Protein AF-A0A5B7TNW0-F1 (afdb_monomer_lite)

Sequence (120 aa):
MKEKFIIIFN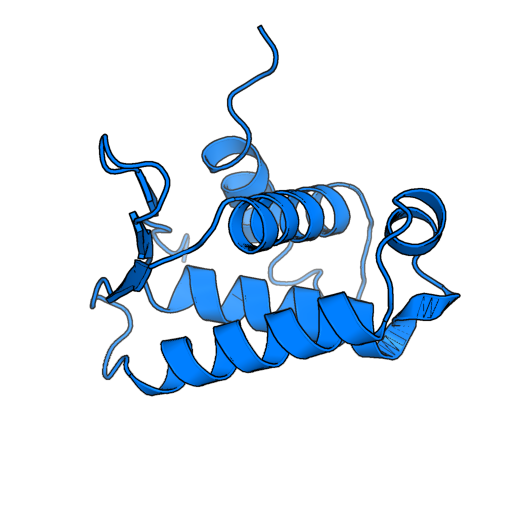ENPSRVEVNKNVLDLAIRVTNYISDNFDASDYFTIGNESHEKVFSFLIFLKENHGQLQTEVELLPINIDTVHFSMLENIFIYASNFDIQELEDVQDDIWDLSHLISPATS

Organism: NCBI:txid2584122

Secondary structure (DSSP, 8-state):
------EEE-SSTTEEEEEHHHHHHHHHHHHHHHHTGGG-HHHHHTT--HHHHHHHHHHHHHHHTT--STTPEEEEE--HHHHHHHHHHHHHHHHS--GGGGGGHHHHHHHHHHHS----

pLDDT: mean 79.77, std 12.85, range [33.25, 93.94]

Radius of gyration: 13.59 Å; chains: 1; bounding box: 34×32×32 Å

Structure (mmCIF, N/CA/C/O backbone):
data_AF-A0A5B7TNW0-F1
#
_entry.id   AF-A0A5B7TNW0-F1
#
loop_
_atom_site.group_PDB
_atom_site.id
_atom_site.type_symbol
_atom_site.label_atom_id
_atom_site.label_alt_id
_atom_site.label_comp_id
_atom_site.label_asym_id
_atom_site.label_entity_id
_atom_site.label_seq_id
_atom_site.pdbx_PDB_ins_code
_atom_site.Cartn_x
_atom_site.Cartn_y
_atom_site.Cartn_z
_atom_site.occupancy
_atom_site.B_iso_or_equiv
_atom_site.auth_seq_id
_atom_site.auth_comp_id
_atom_site.auth_asym_id
_atom_site.auth_atom_id
_atom_site.pdbx_PDB_model_num
ATOM 1 N N . MET A 1 1 ? -18.854 -8.056 -0.267 1.00 43.00 1 MET A N 1
ATOM 2 C CA . MET A 1 1 ? -19.422 -7.036 0.642 1.00 43.00 1 MET A CA 1
ATOM 3 C C . MET A 1 1 ? -18.545 -5.826 0.399 1.00 43.00 1 MET A C 1
ATOM 5 O O . MET A 1 1 ? -17.362 -5.998 0.605 1.00 43.00 1 MET A O 1
ATOM 9 N N . LYS A 1 2 ? -19.036 -4.717 -0.184 1.00 49.91 2 LYS A N 1
ATOM 10 C CA . LYS A 1 2 ? -18.164 -3.557 -0.467 1.00 49.91 2 LYS A CA 1
ATOM 11 C C . LYS A 1 2 ? -17.604 -3.073 0.866 1.00 49.91 2 LYS A C 1
ATOM 13 O O . LYS A 1 2 ? -18.363 -2.545 1.683 1.00 49.91 2 LYS A O 1
ATOM 18 N N . GLU A 1 3 ? -16.342 -3.374 1.126 1.00 59.53 3 GLU A N 1
ATOM 19 C CA . GLU A 1 3 ? -15.693 -2.976 2.360 1.00 59.53 3 GLU A CA 1
ATOM 20 C C . GLU A 1 3 ? -15.573 -1.457 2.357 1.00 59.53 3 GLU A C 1
ATOM 22 O O . GLU A 1 3 ? -15.301 -0.821 1.340 1.00 59.53 3 GLU A O 1
ATOM 27 N N . LYS A 1 4 ? -15.898 -0.833 3.488 1.00 67.81 4 LYS A N 1
ATOM 28 C CA . LYS A 1 4 ? -15.850 0.620 3.573 1.00 67.81 4 LYS A CA 1
ATOM 29 C C . LYS A 1 4 ? -14.397 1.023 3.790 1.00 67.81 4 LYS A C 1
ATOM 31 O O . LYS A 1 4 ? -13.919 0.971 4.919 1.00 67.81 4 LYS A O 1
ATOM 36 N N . PHE A 1 5 ? -13.716 1.444 2.734 1.00 72.44 5 PHE A N 1
ATOM 37 C CA . PHE A 1 5 ? -12.411 2.085 2.850 1.00 72.44 5 PHE A CA 1
ATOM 38 C C . PHE A 1 5 ? -12.572 3.496 3.407 1.00 72.44 5 PHE A C 1
ATOM 40 O O . PHE A 1 5 ? -13.418 4.267 2.947 1.00 72.44 5 PHE A O 1
ATOM 47 N N . ILE A 1 6 ? -11.798 3.828 4.438 1.00 73.69 6 ILE A N 1
ATOM 48 C CA . ILE A 1 6 ? -11.826 5.154 5.056 1.00 73.69 6 ILE A CA 1
ATOM 49 C C . ILE A 1 6 ? -10.404 5.689 5.068 1.00 73.69 6 ILE A C 1
ATOM 51 O O . ILE A 1 6 ? -9.515 5.061 5.636 1.00 73.69 6 ILE A O 1
ATOM 55 N N . ILE A 1 7 ? -10.226 6.854 4.446 1.00 72.94 7 ILE A N 1
ATOM 56 C CA . ILE A 1 7 ? -8.980 7.615 4.424 1.00 72.94 7 ILE A CA 1
ATOM 57 C C . ILE A 1 7 ? -9.328 9.052 4.801 1.00 72.94 7 ILE A C 1
ATOM 59 O O . ILE A 1 7 ? -10.190 9.666 4.169 1.00 72.94 7 ILE A O 1
ATOM 63 N N . ILE A 1 8 ? -8.700 9.577 5.852 1.00 75.88 8 ILE A N 1
ATOM 64 C CA . ILE A 1 8 ? -8.900 10.960 6.302 1.00 75.88 8 ILE A CA 1
ATOM 65 C C . ILE A 1 8 ? -7.580 11.713 6.190 1.00 75.88 8 ILE A C 1
ATOM 67 O O . ILE A 1 8 ? -6.613 11.385 6.878 1.00 75.88 8 ILE A O 1
ATOM 71 N N . PHE A 1 9 ? -7.571 12.744 5.347 1.00 74.44 9 PHE A N 1
ATOM 72 C CA . PHE A 1 9 ? -6.472 13.695 5.226 1.00 74.44 9 PHE A CA 1
ATOM 73 C C . PHE A 1 9 ? -6.649 14.805 6.251 1.00 74.44 9 PHE A C 1
ATOM 75 O O . PHE A 1 9 ? -7.612 15.569 6.187 1.00 74.44 9 PHE A O 1
ATOM 82 N N . ASN A 1 10 ? -5.726 14.901 7.203 1.00 65.50 10 ASN A N 1
ATOM 83 C CA . ASN A 1 10 ? -5.697 16.050 8.095 1.00 65.50 10 ASN A CA 1
ATOM 84 C C . ASN A 1 10 ? -4.984 17.225 7.406 1.00 65.50 10 ASN A C 1
ATOM 86 O O . ASN A 1 10 ? -4.101 17.024 6.578 1.00 65.50 10 ASN A O 1
ATOM 90 N N . GLU A 1 11 ? -5.319 18.464 7.787 1.00 56.69 11 GLU A N 1
ATOM 91 C CA . GLU A 1 11 ? -4.701 19.707 7.265 1.00 56.69 11 GLU A CA 1
ATOM 92 C C . GLU A 1 11 ? -3.171 19.772 7.469 1.00 56.69 11 GLU A C 1
ATOM 94 O O . GLU A 1 11 ? -2.494 20.658 6.951 1.00 56.69 11 GLU A O 1
ATOM 99 N N . ASN A 1 12 ? -2.621 18.815 8.219 1.00 54.75 12 ASN A N 1
ATOM 100 C CA . ASN A 1 12 ? -1.208 18.501 8.241 1.00 54.75 12 ASN A CA 1
ATOM 101 C C . ASN A 1 12 ? -0.967 17.305 7.294 1.00 54.75 12 ASN A C 1
ATOM 103 O O . ASN A 1 12 ? -1.365 16.192 7.652 1.00 54.75 12 ASN A O 1
ATOM 107 N N . PRO A 1 13 ? -0.308 17.488 6.129 1.00 54.12 13 PRO A N 1
ATOM 108 C CA . PRO A 1 13 ? -0.112 16.429 5.127 1.00 54.12 13 PRO A CA 1
ATOM 109 C C . PRO A 1 13 ? 0.658 15.213 5.667 1.00 54.12 13 PRO A C 1
ATOM 111 O O . PRO A 1 13 ? 0.721 14.177 5.019 1.00 54.12 13 PRO A O 1
ATOM 114 N N . SER A 1 14 ? 1.219 15.338 6.871 1.00 62.69 14 SER A N 1
ATOM 115 C CA . SER A 1 14 ? 1.970 14.314 7.581 1.00 62.69 14 SER A CA 1
ATOM 116 C C . SER A 1 14 ? 1.115 13.284 8.331 1.00 62.69 14 SER A C 1
ATOM 118 O O . SER A 1 14 ? 1.684 12.451 9.035 1.00 62.69 14 SER A O 1
ATOM 120 N N . ARG A 1 15 ? -0.226 13.368 8.298 1.00 73.75 15 ARG A N 1
ATOM 121 C CA . ARG A 1 15 ? -1.102 12.458 9.057 1.00 73.75 15 ARG A CA 1
ATOM 122 C C . ARG A 1 15 ? -2.326 12.021 8.260 1.00 73.75 15 ARG A C 1
ATOM 124 O O . ARG A 1 15 ? -3.203 12.833 7.964 1.00 73.75 15 ARG A O 1
ATOM 131 N N . VAL A 1 16 ? -2.422 10.713 8.041 1.00 78.94 16 VAL A N 1
ATOM 132 C CA . VAL A 1 16 ? -3.559 10.049 7.400 1.00 78.94 16 VAL A CA 1
ATOM 133 C C . VAL A 1 16 ? -4.186 9.082 8.396 1.00 78.94 16 VAL A C 1
ATOM 135 O O . VAL A 1 16 ? -3.476 8.382 9.111 1.00 78.94 16 VAL A O 1
ATOM 138 N N . GLU A 1 17 ? -5.512 9.044 8.473 1.00 82.62 17 GLU A N 1
ATOM 139 C CA . GLU A 1 17 ? -6.215 8.008 9.239 1.00 82.62 17 GLU A CA 1
ATOM 140 C C . GLU A 1 17 ? -6.762 6.962 8.278 1.00 82.62 17 GLU A C 1
ATOM 142 O O . GLU A 1 17 ? -7.512 7.310 7.366 1.00 82.62 17 GLU A O 1
ATOM 147 N N . VAL A 1 18 ? -6.370 5.704 8.476 1.00 85.38 18 VAL A N 1
ATOM 148 C CA . VAL A 1 18 ? -6.774 4.574 7.630 1.00 85.38 18 VAL A CA 1
ATOM 149 C C . VAL A 1 18 ? -7.377 3.465 8.480 1.00 85.38 18 VAL A C 1
ATOM 151 O O . VAL A 1 18 ? -6.953 3.256 9.618 1.00 85.38 18 VAL A O 1
ATOM 154 N N . ASN A 1 19 ? -8.360 2.742 7.946 1.00 86.50 19 ASN A N 1
ATOM 155 C CA . ASN A 1 19 ? -8.816 1.502 8.571 1.00 86.50 19 ASN A CA 1
ATOM 156 C C . ASN A 1 19 ? -7.969 0.304 8.126 1.00 86.50 19 ASN A C 1
ATOM 158 O O . ASN A 1 19 ? -7.168 0.382 7.191 1.00 86.50 19 ASN A O 1
ATOM 162 N N . LYS A 1 20 ? -8.172 -0.825 8.805 1.00 86.62 20 LYS A N 1
ATOM 163 C CA . LYS A 1 20 ? -7.400 -2.053 8.597 1.00 86.62 20 LYS A CA 1
ATOM 164 C C . LYS A 1 20 ? -7.391 -2.533 7.145 1.00 86.62 20 LYS A C 1
ATOM 166 O O . LYS A 1 20 ? -6.333 -2.859 6.626 1.00 86.62 20 LYS A O 1
ATOM 171 N N . ASN A 1 21 ? -8.538 -2.479 6.476 1.00 87.44 21 ASN A N 1
ATOM 172 C CA . ASN A 1 21 ? -8.699 -3.017 5.126 1.00 87.44 21 ASN A CA 1
ATOM 173 C C . ASN A 1 21 ? -7.846 -2.249 4.100 1.00 87.44 21 ASN A C 1
ATOM 175 O O . ASN A 1 21 ? -7.265 -2.853 3.204 1.00 87.44 21 ASN A O 1
ATOM 179 N N . VAL A 1 22 ? -7.691 -0.928 4.269 1.00 87.88 22 VAL A N 1
ATOM 180 C CA . VAL A 1 22 ? -6.775 -0.122 3.439 1.00 87.88 22 VAL A CA 1
ATOM 181 C C . VAL A 1 22 ? -5.329 -0.574 3.630 1.00 87.88 22 VAL A C 1
ATOM 183 O O . VAL A 1 22 ? -4.594 -0.708 2.653 1.00 87.88 22 VAL A O 1
ATOM 186 N N . LEU A 1 23 ? -4.915 -0.829 4.876 1.00 90.06 23 LEU A N 1
ATOM 187 C CA . LEU A 1 23 ? -3.568 -1.324 5.167 1.00 90.06 23 LEU A CA 1
ATOM 188 C C . LEU A 1 23 ? -3.343 -2.731 4.621 1.00 90.06 23 LEU A C 1
ATOM 190 O O . LEU A 1 23 ? -2.289 -2.976 4.043 1.00 90.06 23 LEU A O 1
ATOM 194 N N . ASP A 1 24 ? -4.314 -3.631 4.759 1.00 90.81 24 ASP A N 1
ATOM 195 C CA . ASP A 1 24 ? -4.227 -4.990 4.223 1.00 90.81 24 ASP A CA 1
ATOM 196 C C . ASP A 1 24 ? -4.047 -4.976 2.699 1.00 90.81 24 ASP A C 1
ATOM 198 O O . ASP A 1 24 ? -3.159 -5.653 2.173 1.00 90.81 24 ASP A O 1
ATOM 202 N N . LEU A 1 25 ? -4.812 -4.139 1.990 1.00 90.81 25 LEU A N 1
ATOM 203 C CA . LEU A 1 25 ? -4.653 -3.960 0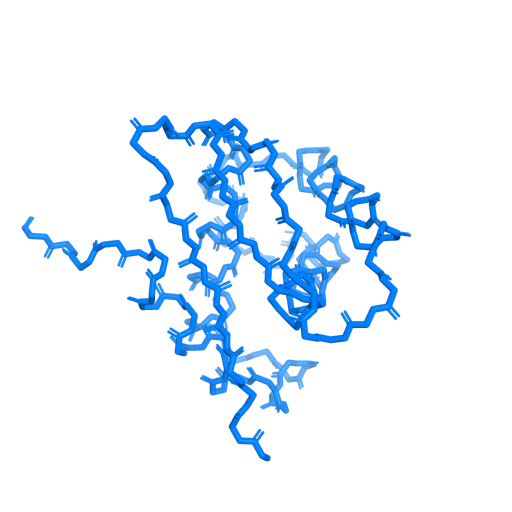.546 1.00 90.81 25 LEU A CA 1
ATOM 204 C C . LEU A 1 25 ? -3.293 -3.358 0.188 1.00 90.81 25 LEU A C 1
ATOM 206 O O . LEU A 1 25 ? -2.597 -3.902 -0.670 1.00 90.81 25 LEU A O 1
ATOM 210 N N . ALA A 1 26 ? -2.870 -2.292 0.872 1.00 91.38 26 ALA A N 1
ATOM 211 C CA . ALA A 1 26 ? -1.564 -1.679 0.640 1.00 91.38 26 ALA A CA 1
ATOM 212 C C . ALA A 1 26 ? -0.422 -2.687 0.857 1.00 91.38 26 ALA A C 1
ATOM 214 O O . ALA A 1 26 ? 0.509 -2.756 0.055 1.00 91.38 26 ALA A O 1
ATOM 215 N N . ILE A 1 27 ? -0.502 -3.513 1.906 1.00 93.94 27 ILE A N 1
ATOM 216 C CA . ILE A 1 27 ? 0.467 -4.576 2.195 1.00 93.94 27 ILE A CA 1
ATOM 217 C C . ILE A 1 27 ? 0.456 -5.626 1.087 1.00 93.94 27 ILE A C 1
ATOM 219 O O . ILE A 1 27 ? 1.524 -6.038 0.636 1.00 93.94 27 ILE A O 1
ATOM 223 N N . ARG A 1 28 ? -0.719 -6.080 0.641 1.00 92.94 28 ARG A N 1
ATOM 224 C CA . ARG A 1 28 ? -0.838 -7.115 -0.393 1.00 92.94 28 ARG A CA 1
ATOM 225 C C . ARG A 1 28 ? -0.236 -6.650 -1.718 1.00 92.94 28 ARG A C 1
ATOM 227 O O . ARG A 1 28 ? 0.601 -7.354 -2.279 1.00 92.94 28 ARG A O 1
ATOM 234 N N . VAL A 1 29 ? -0.581 -5.438 -2.151 1.00 91.06 29 VAL A N 1
ATOM 235 C CA . VAL A 1 29 ? -0.035 -4.819 -3.364 1.00 91.06 29 VAL A CA 1
ATOM 236 C C . VAL A 1 29 ? 1.477 -4.606 -3.242 1.00 91.06 29 VAL A C 1
ATOM 238 O O . VAL A 1 29 ? 2.233 -4.987 -4.133 1.00 91.06 29 VAL A O 1
ATOM 241 N N . THR A 1 30 ? 1.948 -4.052 -2.120 1.00 91.81 30 THR A N 1
ATOM 242 C CA . THR A 1 30 ? 3.381 -3.767 -1.926 1.00 91.81 30 THR A CA 1
ATOM 243 C C . THR A 1 30 ? 4.214 -5.048 -1.831 1.00 91.81 30 THR A C 1
ATOM 245 O O . THR A 1 30 ? 5.316 -5.082 -2.370 1.00 91.81 30 THR A O 1
ATOM 248 N N . ASN A 1 31 ? 3.707 -6.120 -1.202 1.00 92.56 31 ASN A N 1
ATOM 249 C CA . ASN A 1 31 ? 4.376 -7.430 -1.231 1.00 92.56 31 ASN A CA 1
ATOM 250 C C . ASN A 1 31 ? 4.506 -7.931 -2.676 1.00 92.56 31 ASN A C 1
ATOM 252 O O . ASN A 1 31 ? 5.603 -8.304 -3.074 1.00 92.56 31 ASN A O 1
ATOM 256 N N . TYR A 1 32 ? 3.425 -7.886 -3.470 1.00 90.19 32 TYR A N 1
ATOM 257 C CA . TYR A 1 32 ? 3.468 -8.320 -4.870 1.00 90.19 32 TYR A CA 1
ATOM 258 C C . TYR A 1 32 ? 4.519 -7.544 -5.675 1.00 90.19 32 TYR A C 1
ATOM 260 O O . TYR A 1 32 ? 5.325 -8.154 -6.377 1.00 90.19 32 TYR A O 1
ATOM 268 N N . ILE A 1 33 ? 4.553 -6.214 -5.537 1.00 88.31 33 ILE A N 1
ATOM 269 C CA . ILE A 1 33 ? 5.551 -5.365 -6.203 1.00 88.31 33 ILE A CA 1
ATOM 270 C C . ILE A 1 33 ? 6.962 -5.701 -5.716 1.00 88.31 33 ILE A C 1
ATOM 272 O O . ILE A 1 33 ? 7.877 -5.758 -6.527 1.00 88.31 33 ILE A O 1
ATOM 276 N N . SER A 1 34 ? 7.162 -5.932 -4.417 1.00 89.38 34 SER A N 1
ATOM 277 C CA . SER A 1 34 ? 8.476 -6.292 -3.871 1.00 89.38 34 SER A CA 1
ATOM 278 C C . SER A 1 34 ? 8.973 -7.632 -4.423 1.00 89.38 34 SER A C 1
ATOM 280 O O . SER A 1 34 ? 10.137 -7.737 -4.804 1.00 89.38 34 SER A O 1
ATOM 282 N N . ASP A 1 35 ? 8.099 -8.637 -4.506 1.00 89.44 35 ASP A N 1
ATOM 283 C CA . ASP A 1 35 ? 8.440 -9.975 -5.005 1.00 89.44 35 ASP A CA 1
ATOM 284 C C . ASP A 1 35 ? 8.674 -9.986 -6.526 1.00 89.44 35 ASP A C 1
ATOM 286 O O . ASP A 1 35 ? 9.452 -10.793 -7.033 1.00 89.44 35 ASP A O 1
ATOM 290 N N . ASN A 1 36 ? 8.044 -9.056 -7.252 1.00 86.94 36 ASN A N 1
ATOM 291 C CA . ASN A 1 36 ? 8.103 -8.939 -8.711 1.00 86.94 36 ASN A CA 1
ATOM 292 C C . ASN A 1 36 ? 8.758 -7.628 -9.170 1.00 86.94 36 ASN A C 1
ATOM 294 O O . ASN A 1 36 ? 8.446 -7.123 -10.250 1.00 86.94 36 ASN A O 1
ATOM 298 N N . PHE A 1 37 ? 9.661 -7.066 -8.362 1.00 83.62 37 PHE A N 1
ATOM 299 C CA . PHE A 1 37 ? 10.170 -5.704 -8.553 1.00 83.62 37 PHE A CA 1
ATOM 300 C C . PHE A 1 37 ? 10.747 -5.470 -9.957 1.00 83.62 37 PHE A C 1
ATOM 302 O O . PHE A 1 37 ? 10.442 -4.464 -10.593 1.00 83.62 37 PHE A O 1
ATOM 309 N N . ASP A 1 38 ? 11.501 -6.441 -10.477 1.00 79.56 38 ASP A N 1
ATOM 310 C CA . ASP A 1 38 ? 12.122 -6.363 -11.805 1.00 79.56 38 ASP A CA 1
ATOM 311 C C . ASP A 1 38 ? 11.119 -6.515 -12.963 1.00 79.56 38 ASP A C 1
ATOM 313 O O . ASP A 1 38 ? 11.395 -6.065 -14.072 1.00 79.56 38 ASP A O 1
ATOM 317 N N . ALA A 1 39 ? 9.963 -7.143 -12.724 1.00 74.62 39 ALA A N 1
ATOM 318 C CA . ALA A 1 39 ? 8.882 -7.274 -13.705 1.00 74.62 39 ALA A CA 1
ATOM 319 C C . ALA A 1 39 ? 7.922 -6.072 -13.683 1.00 74.62 39 ALA A C 1
ATOM 321 O O . ALA A 1 39 ? 7.115 -5.886 -14.594 1.00 74.62 39 ALA A O 1
ATOM 322 N N . SER A 1 40 ? 7.994 -5.252 -12.635 1.00 67.69 40 SER A N 1
ATOM 323 C CA . SER A 1 40 ? 7.164 -4.073 -12.467 1.00 67.69 40 SER A CA 1
ATOM 324 C C . SER A 1 40 ? 7.807 -2.855 -13.142 1.00 67.69 40 SER A C 1
ATOM 326 O O . SER A 1 40 ? 8.405 -1.998 -12.484 1.00 67.69 40 SER A O 1
ATOM 328 N N . ASP A 1 41 ? 7.614 -2.745 -14.462 1.00 66.81 41 ASP A N 1
ATOM 329 C CA . ASP A 1 41 ? 8.105 -1.635 -15.298 1.00 66.81 41 ASP A CA 1
ATOM 330 C C . ASP A 1 41 ? 7.779 -0.248 -14.716 1.00 66.81 41 ASP A C 1
ATOM 332 O O . ASP A 1 41 ? 8.552 0.694 -14.835 1.00 66.81 41 ASP A O 1
ATOM 336 N N . TYR A 1 42 ? 6.647 -0.097 -14.031 1.00 67.19 42 TYR A N 1
ATOM 337 C CA . TYR A 1 42 ? 6.238 1.175 -13.432 1.00 67.19 42 TYR A CA 1
ATOM 338 C C . TYR A 1 42 ? 7.173 1.650 -12.308 1.00 67.19 42 TYR A C 1
ATOM 340 O O . TYR A 1 42 ? 7.511 2.830 -12.232 1.00 67.19 42 TYR A O 1
ATOM 348 N N . PHE A 1 43 ? 7.634 0.732 -11.456 1.00 65.88 43 PHE A N 1
ATOM 349 C CA . PHE A 1 43 ? 8.515 1.060 -10.330 1.00 65.88 43 PHE A CA 1
ATOM 350 C C . PHE A 1 43 ? 9.983 1.149 -10.756 1.00 65.88 43 PHE A C 1
ATOM 352 O O . PHE A 1 43 ? 10.735 1.936 -10.178 1.00 65.88 43 PHE A O 1
ATOM 359 N N . THR A 1 44 ? 10.370 0.442 -11.822 1.00 59.22 44 THR A N 1
ATOM 360 C CA . THR A 1 44 ? 11.688 0.602 -12.449 1.00 59.22 44 THR A CA 1
ATOM 361 C C . THR A 1 44 ? 11.780 1.895 -13.276 1.00 59.22 44 THR A C 1
ATOM 363 O O . THR A 1 44 ? 12.824 2.546 -13.257 1.00 59.22 44 THR A O 1
ATOM 366 N N . ILE A 1 45 ? 10.694 2.338 -13.930 1.00 51.31 45 ILE A N 1
ATOM 367 C CA . ILE A 1 45 ? 10.612 3.623 -14.658 1.00 51.31 45 ILE A CA 1
ATOM 368 C C . ILE A 1 45 ? 10.462 4.815 -13.696 1.00 51.31 45 ILE A C 1
ATOM 370 O O . ILE A 1 45 ? 11.000 5.892 -13.959 1.00 51.31 45 ILE A O 1
ATOM 374 N N . GLY A 1 46 ? 9.778 4.632 -12.562 1.00 60.34 46 GLY A N 1
ATOM 375 C CA . GLY A 1 46 ? 9.567 5.662 -11.538 1.00 60.34 46 GLY A CA 1
ATOM 376 C C . GLY A 1 46 ? 10.809 6.051 -10.722 1.00 60.34 46 GLY A C 1
ATOM 377 O O . GLY A 1 46 ? 10.718 6.949 -9.889 1.00 60.34 46 GLY A O 1
ATOM 378 N N . ASN A 1 47 ? 11.971 5.420 -10.953 1.00 66.00 47 ASN A N 1
ATOM 379 C CA . ASN A 1 47 ? 13.198 5.574 -10.150 1.00 66.00 47 ASN A CA 1
ATOM 380 C C . ASN A 1 47 ? 13.013 5.264 -8.652 1.00 66.00 47 ASN A C 1
ATOM 382 O O . ASN A 1 47 ? 13.756 5.779 -7.804 1.00 66.00 47 ASN A O 1
ATOM 386 N N . GLU A 1 48 ? 12.047 4.416 -8.302 1.00 78.62 48 GLU A N 1
ATOM 387 C CA . GLU A 1 48 ? 12.005 3.871 -6.953 1.00 78.62 48 GLU A CA 1
ATOM 388 C C . GLU A 1 48 ? 13.020 2.737 -6.837 1.00 78.62 48 GLU A C 1
ATOM 390 O O . GLU A 1 48 ? 13.283 2.014 -7.794 1.00 78.62 48 GLU A O 1
ATOM 395 N N . SER A 1 49 ? 13.661 2.608 -5.676 1.00 84.88 49 SER A N 1
ATOM 396 C CA . SER A 1 49 ? 14.572 1.494 -5.421 1.00 84.88 49 SER A CA 1
ATOM 397 C C . SER A 1 49 ? 13.821 0.364 -4.730 1.00 84.88 49 SER A C 1
ATOM 399 O O . SER A 1 49 ? 12.895 0.606 -3.954 1.00 84.88 49 SER A O 1
ATOM 401 N N . HIS A 1 50 ? 14.270 -0.873 -4.947 1.00 85.62 50 HIS A N 1
ATOM 402 C CA . HIS A 1 50 ? 13.743 -2.032 -4.225 1.00 85.62 50 HIS A CA 1
ATOM 403 C C . HIS A 1 50 ? 13.811 -1.796 -2.705 1.00 85.62 50 HIS A C 1
ATOM 405 O O . HIS A 1 50 ? 12.848 -2.045 -1.988 1.00 85.62 50 HIS A O 1
ATOM 411 N N . GLU A 1 51 ? 14.908 -1.212 -2.212 1.00 87.19 51 GLU A N 1
ATOM 412 C CA . GLU A 1 51 ? 15.078 -0.868 -0.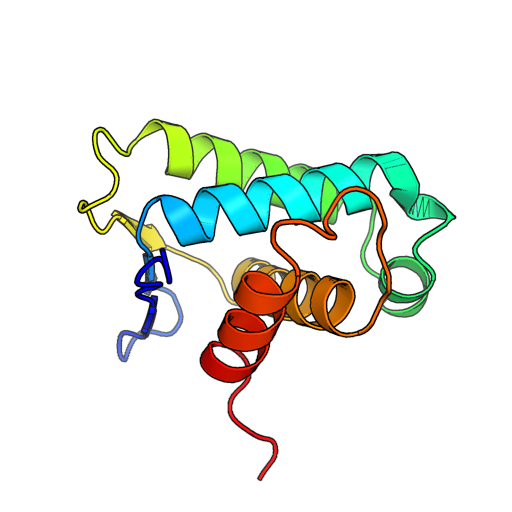795 1.00 87.19 51 GLU A CA 1
ATOM 413 C C . GLU A 1 51 ? 13.984 0.073 -0.270 1.00 87.19 51 GLU A C 1
ATOM 415 O O . GLU A 1 51 ? 13.509 -0.111 0.852 1.00 87.19 51 GLU A O 1
ATOM 420 N N . LYS A 1 52 ? 13.540 1.051 -1.069 1.00 87.31 52 LYS A N 1
ATOM 421 C CA . LYS A 1 52 ? 12.447 1.948 -0.678 1.00 87.31 52 LYS A CA 1
ATOM 422 C C . LYS A 1 52 ? 11.107 1.220 -0.616 1.00 87.31 52 LYS A C 1
ATOM 424 O O . LYS A 1 52 ? 10.404 1.370 0.377 1.00 87.31 52 LYS A O 1
ATOM 429 N N . VAL A 1 53 ? 10.780 0.405 -1.624 1.00 89.19 53 VAL A N 1
ATOM 430 C CA . VAL A 1 53 ? 9.545 -0.403 -1.626 1.00 89.19 53 VAL A CA 1
ATOM 431 C C . VAL A 1 53 ? 9.527 -1.358 -0.432 1.00 89.19 53 VAL A C 1
ATOM 433 O O . VAL A 1 53 ? 8.529 -1.455 0.279 1.00 89.19 53 VAL A O 1
ATOM 436 N N . PHE A 1 54 ? 10.659 -2.002 -0.148 1.00 90.62 54 PHE A N 1
ATOM 437 C CA . PHE A 1 54 ? 10.801 -2.893 0.997 1.00 90.62 54 PHE A CA 1
ATOM 438 C C . PHE A 1 54 ? 10.682 -2.151 2.338 1.00 90.62 54 PHE A C 1
ATOM 440 O O . PHE A 1 54 ? 10.004 -2.620 3.252 1.00 90.62 54 PHE A O 1
ATOM 447 N N . SER A 1 55 ? 11.287 -0.967 2.459 1.00 91.00 55 SER A N 1
ATOM 448 C CA . SER A 1 55 ? 11.163 -0.127 3.659 1.00 91.00 55 SER A CA 1
ATOM 449 C C . SER A 1 55 ? 9.719 0.321 3.886 1.00 91.00 55 SER A C 1
ATOM 451 O O . SER A 1 55 ? 9.223 0.278 5.011 1.00 91.00 55 SER A O 1
ATOM 453 N N . PHE A 1 56 ? 9.011 0.675 2.813 1.00 91.62 56 PHE A N 1
ATOM 454 C CA . PHE A 1 56 ? 7.599 1.027 2.885 1.00 91.62 56 PHE A CA 1
ATOM 455 C C . PHE A 1 56 ? 6.720 -0.167 3.276 1.00 91.62 56 PHE A C 1
ATOM 457 O O . PHE A 1 56 ? 5.822 -0.034 4.105 1.00 91.62 56 PHE A O 1
ATOM 464 N N . LEU A 1 57 ? 7.020 -1.364 2.768 1.00 93.62 57 LEU A N 1
ATOM 465 C CA . LEU A 1 57 ? 6.339 -2.592 3.175 1.00 93.62 57 LEU A CA 1
ATOM 466 C C . LEU A 1 57 ? 6.488 -2.872 4.678 1.00 93.62 57 LEU A C 1
ATOM 468 O O . LEU A 1 57 ? 5.522 -3.283 5.326 1.00 93.62 57 LEU A O 1
ATOM 472 N N . ILE A 1 58 ? 7.684 -2.658 5.236 1.00 93.50 58 ILE A N 1
ATOM 473 C CA . ILE A 1 58 ? 7.922 -2.780 6.681 1.00 93.50 58 ILE A CA 1
ATOM 474 C C . ILE A 1 58 ? 7.059 -1.770 7.433 1.00 93.50 58 ILE A C 1
ATOM 476 O O . ILE A 1 58 ? 6.315 -2.165 8.330 1.00 93.50 58 ILE A O 1
ATOM 480 N N . PHE A 1 59 ? 7.091 -0.502 7.019 1.00 92.19 59 PHE A N 1
ATOM 481 C CA . PHE A 1 59 ? 6.278 0.557 7.613 1.00 92.19 59 PHE A CA 1
ATOM 482 C C . PHE A 1 59 ? 4.783 0.195 7.642 1.00 92.19 59 PHE A C 1
ATOM 484 O O . PHE A 1 59 ? 4.129 0.338 8.677 1.00 92.19 59 PHE A O 1
ATOM 491 N N . LEU A 1 60 ? 4.237 -0.335 6.544 1.00 92.81 60 LEU A N 1
ATOM 492 C CA . LEU A 1 60 ? 2.838 -0.766 6.485 1.00 92.81 60 LEU A CA 1
ATOM 493 C C . LEU A 1 60 ? 2.544 -1.912 7.466 1.00 92.81 60 LEU A C 1
ATOM 495 O O . LEU A 1 60 ? 1.560 -1.851 8.203 1.00 92.81 60 LEU A O 1
ATOM 499 N N . LYS A 1 61 ? 3.406 -2.938 7.520 1.00 92.94 61 LYS A N 1
ATOM 500 C CA . LYS A 1 61 ? 3.246 -4.095 8.422 1.00 92.94 61 LYS A CA 1
ATOM 501 C C . LYS A 1 61 ? 3.317 -3.697 9.898 1.00 92.94 61 LYS A C 1
ATOM 503 O O . LYS A 1 61 ? 2.539 -4.210 10.703 1.00 92.94 61 LYS A O 1
ATOM 508 N N . GLU A 1 62 ? 4.215 -2.781 10.250 1.00 92.19 62 GLU A N 1
ATOM 509 C CA . GLU A 1 62 ? 4.351 -2.266 11.616 1.00 92.19 62 GLU A CA 1
ATOM 510 C C . GLU A 1 62 ? 3.102 -1.506 12.069 1.00 92.19 62 GLU A C 1
ATOM 512 O O . GLU A 1 62 ? 2.630 -1.723 13.184 1.00 92.19 62 GLU A O 1
ATOM 517 N N . ASN A 1 63 ? 2.533 -0.662 11.202 1.00 89.75 63 ASN A N 1
ATOM 518 C CA . ASN A 1 63 ? 1.290 0.053 11.497 1.00 89.75 63 ASN A CA 1
ATOM 519 C C . ASN A 1 63 ? 0.088 -0.903 11.541 1.00 89.75 63 ASN A C 1
ATOM 521 O O . ASN A 1 63 ? -0.729 -0.823 12.454 1.00 89.75 63 ASN A O 1
ATOM 525 N N . HIS A 1 64 ? 0.008 -1.873 10.628 1.00 90.06 64 HIS A N 1
ATOM 526 C CA . HIS A 1 64 ? -1.058 -2.876 10.638 1.00 90.06 64 HIS A CA 1
ATOM 527 C C . HIS A 1 64 ? -1.084 -3.697 11.939 1.00 90.06 64 HIS A C 1
ATOM 529 O O . HIS A 1 64 ? -2.154 -3.965 12.482 1.00 90.06 64 HIS A O 1
ATOM 535 N N . GLY A 1 65 ? 0.084 -4.032 12.500 1.00 86.12 65 GLY A N 1
ATOM 536 C CA . GLY A 1 65 ? 0.190 -4.740 13.781 1.00 86.12 65 GLY A CA 1
ATOM 537 C C . GLY A 1 65 ? -0.373 -3.986 14.996 1.00 86.12 65 GLY A C 1
ATOM 538 O O . GLY A 1 65 ? -0.523 -4.590 16.057 1.00 86.12 65 GLY A O 1
ATOM 539 N N . GLN A 1 66 ? -0.688 -2.693 14.864 1.00 85.00 66 GLN A N 1
ATOM 540 C CA . GLN A 1 66 ? -1.263 -1.871 15.935 1.00 85.00 66 GLN A CA 1
ATOM 541 C C . GLN A 1 66 ? -2.797 -1.928 15.979 1.00 85.00 66 GLN A C 1
ATOM 543 O O . GLN A 1 66 ? -3.382 -1.561 16.996 1.00 85.00 66 GLN A O 1
ATOM 548 N N . LEU A 1 67 ? -3.445 -2.399 14.909 1.00 80.19 67 LEU A N 1
ATOM 549 C CA . LEU A 1 67 ? -4.901 -2.479 14.803 1.00 80.19 67 LEU A CA 1
ATOM 550 C C . LEU A 1 67 ? -5.438 -3.775 15.410 1.00 80.19 67 LEU A C 1
ATOM 552 O O . LEU A 1 67 ? -4.995 -4.872 15.065 1.00 80.19 67 LEU A O 1
ATOM 556 N N . GLN A 1 68 ? -6.452 -3.666 16.272 1.00 76.88 68 GLN A N 1
ATOM 557 C CA . GLN A 1 68 ? -7.092 -4.842 16.871 1.00 76.88 68 GLN A CA 1
ATOM 558 C C . GLN A 1 68 ? -8.317 -5.312 16.080 1.00 76.88 68 GLN A C 1
ATOM 560 O O . GLN A 1 68 ? -8.648 -6.498 16.109 1.00 76.88 68 GLN A O 1
ATOM 565 N N . THR A 1 69 ? -9.001 -4.406 15.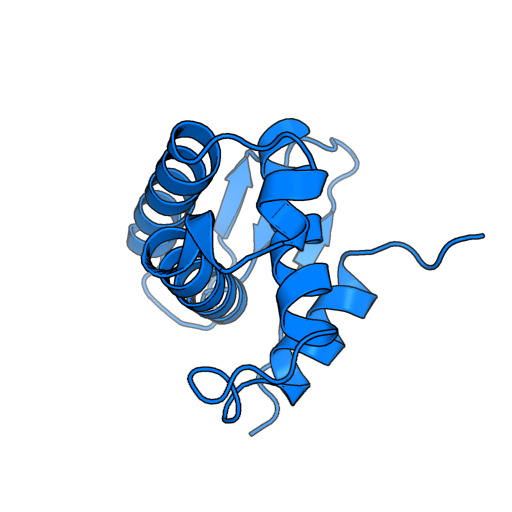369 1.00 74.88 69 THR A N 1
ATOM 566 C CA . THR A 1 69 ? -10.253 -4.701 14.646 1.00 74.88 69 THR A CA 1
ATOM 567 C C . THR A 1 69 ? -10.350 -3.955 13.310 1.00 74.88 69 THR A C 1
ATOM 569 O O . THR A 1 69 ? -9.652 -2.973 13.090 1.00 74.88 69 THR A O 1
ATOM 572 N N . GLU A 1 70 ? -11.238 -4.402 12.415 1.00 68.38 70 GLU A N 1
ATOM 573 C CA . GLU A 1 70 ? -11.427 -3.824 11.066 1.00 68.38 70 GLU A CA 1
ATOM 574 C C . GLU A 1 70 ? -12.069 -2.425 11.056 1.00 68.38 70 GLU A C 1
ATOM 576 O O . GLU A 1 70 ? -11.911 -1.659 10.107 1.00 68.38 70 GLU A O 1
ATOM 581 N N . VAL A 1 71 ? -12.794 -2.077 12.121 1.00 70.38 71 VAL A N 1
ATOM 582 C CA . VAL A 1 71 ? -13.501 -0.791 12.273 1.00 70.38 71 VAL A CA 1
ATOM 583 C C . VAL A 1 71 ? -12.653 0.293 12.937 1.00 70.38 71 VAL A C 1
ATOM 585 O O . VAL A 1 71 ? -13.083 1.443 13.019 1.00 70.38 71 VAL A O 1
ATOM 588 N N . GLU A 1 72 ? -11.465 -0.058 13.418 1.00 78.88 72 GLU A N 1
ATOM 589 C CA . GLU A 1 72 ? -10.554 0.879 14.059 1.00 78.88 72 GLU A CA 1
ATOM 590 C C . GLU A 1 72 ? -9.795 1.688 12.997 1.00 78.88 72 GLU A C 1
ATOM 592 O O . GLU A 1 72 ? -9.217 1.133 12.061 1.00 78.88 72 GLU A O 1
ATOM 597 N N . LEU A 1 73 ? -9.833 3.017 13.133 1.00 80.88 73 LEU A N 1
ATOM 598 C CA . LEU A 1 73 ? -8.994 3.922 12.354 1.00 80.88 73 LEU A CA 1
ATOM 599 C C . LEU A 1 73 ? -7.670 4.099 13.086 1.00 80.88 73 LEU A C 1
ATOM 601 O O . LEU A 1 73 ? -7.656 4.521 14.244 1.00 80.88 73 LEU A O 1
ATOM 605 N N . LEU A 1 74 ? -6.567 3.824 12.398 1.00 81.88 74 LEU A N 1
ATOM 606 C CA . LEU A 1 74 ? -5.237 4.118 12.899 1.00 81.88 74 LEU A CA 1
ATOM 607 C C . LEU A 1 74 ? -4.771 5.458 12.326 1.00 81.88 74 LEU A C 1
ATOM 609 O O . LEU A 1 74 ? -4.660 5.588 11.103 1.00 81.88 74 LEU A O 1
ATOM 613 N N . PRO A 1 75 ? -4.463 6.456 13.171 1.00 81.62 75 PRO A N 1
ATOM 614 C CA . PRO A 1 75 ? -3.729 7.622 12.718 1.00 81.62 75 PRO A CA 1
ATOM 615 C C . PRO A 1 75 ? -2.285 7.225 12.413 1.00 81.62 75 PRO A C 1
ATOM 617 O O . PRO A 1 75 ? -1.500 6.937 13.314 1.00 81.62 75 PRO A O 1
ATOM 620 N N . ILE A 1 76 ? -1.930 7.258 11.135 1.00 83.69 76 ILE A N 1
ATOM 621 C CA . ILE A 1 76 ? -0.581 7.009 10.647 1.00 83.69 76 ILE A CA 1
ATOM 622 C C . ILE A 1 76 ? 0.072 8.350 10.350 1.00 83.69 76 ILE A C 1
ATOM 624 O O . ILE A 1 76 ? -0.431 9.152 9.558 1.00 83.69 76 ILE A O 1
ATOM 628 N N . ASN A 1 77 ? 1.223 8.584 10.978 1.00 81.31 77 ASN A N 1
ATOM 629 C CA . ASN A 1 77 ? 2.096 9.667 10.556 1.00 81.31 77 ASN A CA 1
ATOM 630 C C . ASN A 1 77 ? 2.841 9.199 9.310 1.00 81.31 77 ASN A C 1
ATOM 632 O O . ASN A 1 77 ? 3.740 8.365 9.400 1.00 81.31 77 ASN A O 1
ATOM 636 N N . ILE A 1 78 ? 2.425 9.705 8.159 1.00 78.62 78 ILE A N 1
ATOM 637 C CA . ILE A 1 78 ? 2.997 9.359 6.867 1.00 78.62 78 ILE A CA 1
ATOM 638 C C . ILE A 1 78 ? 3.702 10.598 6.332 1.00 78.62 78 ILE A C 1
ATOM 640 O O . ILE A 1 78 ? 3.106 11.666 6.242 1.00 78.62 78 ILE A O 1
ATOM 644 N N . ASP A 1 79 ? 4.997 10.501 6.053 1.00 81.19 79 ASP A N 1
ATOM 645 C CA . ASP A 1 79 ? 5.691 11.598 5.382 1.00 81.19 79 ASP A CA 1
ATOM 646 C C . ASP A 1 79 ? 5.306 11.656 3.893 1.00 81.19 79 ASP A C 1
ATOM 648 O O . ASP A 1 79 ? 4.659 10.759 3.351 1.00 81.19 79 ASP A O 1
ATOM 652 N N . THR A 1 80 ? 5.713 12.724 3.210 1.00 78.44 80 THR A N 1
ATOM 653 C CA . THR A 1 80 ? 5.396 12.933 1.791 1.00 78.44 80 THR A CA 1
ATOM 654 C C . THR A 1 80 ? 5.930 11.820 0.885 1.00 78.44 80 THR A C 1
ATOM 656 O O . THR A 1 80 ? 5.321 11.530 -0.144 1.00 78.44 80 THR A O 1
ATOM 659 N N . VAL A 1 81 ? 7.047 11.183 1.250 1.00 82.25 81 VAL A N 1
ATOM 660 C CA . VAL A 1 81 ? 7.652 10.105 0.457 1.00 82.25 81 VAL A CA 1
ATOM 661 C C . VAL A 1 81 ? 6.794 8.850 0.559 1.00 82.25 81 VAL A C 1
ATOM 663 O O . VAL A 1 81 ? 6.388 8.298 -0.460 1.00 82.25 81 VAL A O 1
ATOM 666 N N . HIS A 1 82 ? 6.461 8.435 1.778 1.00 84.94 82 HIS A N 1
ATOM 667 C CA . HIS A 1 82 ? 5.594 7.290 2.023 1.00 84.94 82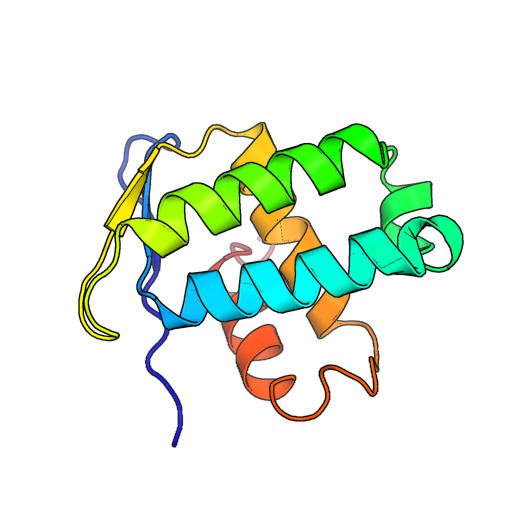 HIS A CA 1
ATOM 668 C C . HIS A 1 82 ? 4.177 7.523 1.492 1.00 84.94 82 HIS A C 1
ATOM 670 O O . HIS A 1 82 ? 3.557 6.590 0.987 1.00 84.94 82 HIS A O 1
ATOM 676 N N . PHE A 1 83 ? 3.677 8.760 1.544 1.00 83.69 83 PHE A N 1
ATOM 677 C CA . PHE A 1 83 ? 2.381 9.103 0.968 1.00 83.69 83 PHE A CA 1
ATOM 678 C C . P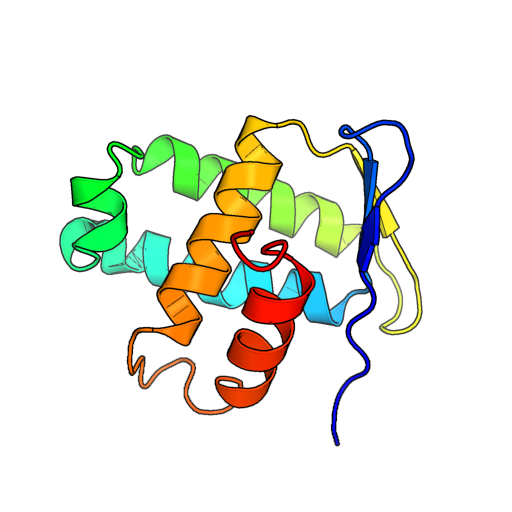HE A 1 83 ? 2.378 8.954 -0.556 1.00 83.69 83 PHE A C 1
ATOM 680 O O . PHE A 1 83 ? 1.519 8.264 -1.100 1.00 83.69 83 PHE A O 1
ATOM 687 N N . SER A 1 84 ? 3.396 9.498 -1.227 1.00 81.88 84 SER A N 1
ATOM 688 C CA . SER A 1 84 ? 3.554 9.330 -2.678 1.00 81.88 84 SER A CA 1
ATOM 689 C C . SER A 1 84 ? 3.697 7.850 -3.050 1.00 81.88 84 SER A C 1
ATOM 691 O O . SER A 1 84 ? 3.199 7.407 -4.081 1.00 81.88 84 SER A O 1
ATOM 693 N N . MET A 1 85 ? 4.350 7.050 -2.199 1.00 86.56 85 MET A N 1
ATOM 694 C CA . MET A 1 85 ? 4.465 5.610 -2.417 1.00 86.56 85 MET A CA 1
ATOM 695 C C . MET A 1 85 ? 3.117 4.901 -2.291 1.00 86.56 85 MET A C 1
ATOM 697 O O . MET A 1 85 ? 2.804 4.065 -3.133 1.00 86.56 85 MET A O 1
ATOM 701 N N . LEU A 1 86 ? 2.303 5.270 -1.297 1.00 87.38 86 LEU A N 1
ATOM 702 C CA . LEU A 1 86 ? 0.940 4.765 -1.132 1.00 87.38 86 LEU A CA 1
ATOM 703 C C . LEU A 1 86 ? 0.081 5.059 -2.372 1.00 87.38 86 LEU A C 1
ATOM 705 O O . LEU A 1 86 ? -0.601 4.171 -2.874 1.00 87.38 86 LEU A O 1
ATOM 709 N N . GLU A 1 87 ? 0.143 6.285 -2.893 1.00 85.50 87 GLU A N 1
ATOM 710 C CA . GLU A 1 87 ? -0.528 6.664 -4.142 1.00 85.50 87 GLU A CA 1
ATOM 711 C C . GLU A 1 87 ? -0.060 5.800 -5.316 1.00 85.50 87 GLU A C 1
ATOM 713 O O . GLU A 1 87 ? -0.872 5.178 -6.004 1.00 85.50 87 GLU A O 1
ATOM 718 N N . ASN A 1 88 ? 1.255 5.712 -5.510 1.00 85.12 88 ASN A N 1
ATOM 719 C CA . ASN A 1 88 ? 1.853 5.004 -6.635 1.00 85.12 88 ASN A CA 1
ATOM 720 C C . ASN A 1 88 ? 1.527 3.507 -6.634 1.00 85.12 88 ASN A C 1
ATOM 722 O O . ASN A 1 88 ? 1.281 2.954 -7.704 1.00 85.12 88 ASN A O 1
ATOM 726 N N . ILE A 1 89 ? 1.491 2.839 -5.473 1.00 88.25 89 ILE A N 1
ATOM 727 C CA . ILE A 1 89 ? 1.154 1.406 -5.422 1.00 88.25 89 ILE A CA 1
ATOM 728 C C . ILE A 1 89 ? -0.296 1.148 -5.843 1.00 88.25 89 ILE A C 1
ATOM 730 O O . ILE A 1 89 ? -0.550 0.192 -6.572 1.00 88.25 89 ILE A O 1
ATOM 734 N N . PHE A 1 90 ? -1.241 2.003 -5.439 1.00 88.38 90 PHE A N 1
ATOM 735 C CA . PHE A 1 90 ? -2.650 1.820 -5.779 1.00 88.38 90 PHE A CA 1
ATOM 736 C C . PHE A 1 90 ? -2.929 2.212 -7.226 1.00 88.38 90 PHE A C 1
ATOM 738 O O . PHE A 1 90 ? -3.690 1.522 -7.893 1.00 88.38 90 PHE A O 1
ATOM 745 N N . ILE A 1 91 ? -2.277 3.262 -7.736 1.00 86.06 91 ILE A N 1
ATOM 746 C CA . ILE A 1 91 ? -2.330 3.623 -9.160 1.00 86.06 91 ILE A CA 1
ATOM 747 C C . ILE A 1 91 ? -1.727 2.514 -10.020 1.00 86.06 91 ILE A C 1
ATOM 749 O O . ILE A 1 91 ? -2.276 2.186 -11.068 1.00 86.06 91 ILE A O 1
ATOM 753 N N . TYR A 1 92 ? -0.603 1.932 -9.604 1.00 85.69 92 TYR A N 1
ATOM 754 C CA . TYR A 1 92 ? -0.040 0.777 -10.286 1.00 85.69 92 TYR A CA 1
ATOM 755 C C . TYR A 1 92 ? -1.059 -0.363 -10.295 1.00 85.69 92 TYR A C 1
ATOM 757 O O . TYR A 1 92 ? -1.561 -0.733 -11.350 1.00 85.69 92 TYR A O 1
ATOM 765 N N . ALA A 1 93 ? -1.453 -0.866 -9.129 1.00 86.69 93 ALA A N 1
ATOM 766 C CA . ALA A 1 93 ? -2.316 -2.037 -9.073 1.00 86.69 93 ALA A CA 1
ATOM 767 C C . ALA A 1 93 ? -3.681 -1.825 -9.751 1.00 86.69 93 ALA A C 1
ATOM 769 O O . ALA A 1 93 ? -4.207 -2.771 -10.321 1.00 86.69 93 ALA A O 1
ATOM 770 N N . SER A 1 94 ? -4.228 -0.604 -9.779 1.00 88.31 94 SER A N 1
ATOM 771 C CA . SER A 1 94 ? -5.496 -0.330 -10.468 1.00 88.31 94 SER A CA 1
ATOM 772 C C . SER A 1 94 ? -5.390 -0.354 -11.997 1.00 88.31 94 SER A C 1
ATOM 774 O O . SER A 1 94 ? -6.377 -0.654 -12.668 1.00 88.31 94 SER A O 1
ATOM 776 N N . ASN A 1 95 ? -4.212 -0.061 -12.559 1.00 84.25 95 ASN A N 1
ATOM 777 C CA . ASN A 1 95 ? -3.988 0.005 -14.007 1.00 84.25 95 ASN A CA 1
ATOM 778 C C . ASN A 1 95 ? -3.469 -1.301 -14.623 1.00 84.25 95 ASN A C 1
ATOM 780 O O . ASN A 1 95 ? -3.476 -1.433 -15.849 1.00 84.25 95 ASN A O 1
ATOM 784 N N . PHE A 1 96 ? -3.000 -2.245 -13.807 1.00 79.50 96 PHE A N 1
ATOM 785 C CA . PHE A 1 96 ? -2.461 -3.520 -14.273 1.00 79.50 96 PHE A CA 1
ATOM 786 C C . PHE A 1 96 ? -3.385 -4.677 -13.896 1.00 79.50 96 PHE A C 1
ATOM 788 O O . PHE A 1 96 ? -3.889 -4.752 -12.780 1.00 79.50 96 PHE A O 1
ATOM 795 N N . ASP A 1 97 ? -3.576 -5.595 -14.842 1.00 79.06 97 ASP A N 1
ATOM 796 C CA . ASP A 1 97 ? -4.296 -6.847 -14.617 1.00 79.06 97 ASP A CA 1
ATOM 797 C C . ASP A 1 97 ? -3.360 -7.836 -13.905 1.00 79.06 97 ASP A C 1
ATOM 799 O O . ASP A 1 97 ? -2.538 -8.507 -14.535 1.00 79.06 97 ASP A O 1
ATOM 803 N N . ILE A 1 98 ? -3.405 -7.827 -12.570 1.00 83.06 98 ILE A N 1
ATOM 804 C CA . ILE A 1 98 ? -2.574 -8.668 -11.705 1.00 83.06 98 ILE A CA 1
ATOM 805 C C . ILE A 1 98 ? -3.437 -9.821 -11.202 1.00 83.06 98 ILE A C 1
ATOM 807 O O . ILE A 1 98 ? -4.296 -9.638 -10.341 1.00 83.06 98 ILE A O 1
ATOM 811 N N . GLN A 1 99 ? -3.179 -11.025 -11.712 1.00 86.00 99 GLN A N 1
ATOM 812 C CA . GLN A 1 99 ? -3.981 -12.212 -11.408 1.00 86.00 99 GLN A CA 1
ATOM 813 C C . GLN A 1 99 ? -4.044 -12.509 -9.897 1.00 86.00 99 GLN A C 1
ATOM 815 O O . GLN A 1 99 ? -5.072 -12.930 -9.375 1.00 86.00 99 GLN A O 1
ATOM 820 N N . GLU A 1 100 ? -2.963 -12.252 -9.162 1.00 85.06 100 GLU A N 1
ATOM 821 C CA . GLU A 1 100 ? -2.862 -12.440 -7.713 1.00 85.06 100 GLU A CA 1
ATOM 822 C C . GLU A 1 100 ? -3.681 -11.429 -6.890 1.00 85.06 100 GLU A C 1
ATOM 824 O O . GLU A 1 100 ? -3.812 -11.600 -5.672 1.00 85.06 100 GLU A O 1
ATOM 829 N N . LEU A 1 101 ? -4.205 -10.380 -7.531 1.00 86.88 101 LEU A N 1
ATOM 830 C CA . LEU A 1 101 ? -5.002 -9.307 -6.932 1.00 86.88 101 LEU A CA 1
ATOM 831 C C . LEU A 1 101 ? -6.413 -9.202 -7.539 1.00 86.88 101 LEU A C 1
ATOM 833 O O . LEU A 1 101 ? -7.164 -8.309 -7.155 1.00 86.88 101 LEU A O 1
ATOM 837 N N . GLU A 1 102 ? -6.795 -10.115 -8.439 1.00 87.94 102 GLU A N 1
ATOM 838 C CA . GLU A 1 102 ? -8.077 -10.084 -9.160 1.00 87.94 102 GLU A CA 1
ATOM 839 C C . GLU A 1 102 ? -9.284 -9.999 -8.207 1.00 87.94 102 GLU A C 1
ATOM 841 O O . GLU A 1 102 ? -10.241 -9.268 -8.459 1.00 87.94 102 GLU A O 1
ATOM 846 N N . ASP A 1 103 ? -9.221 -10.690 -7.066 1.00 88.12 103 ASP A N 1
ATOM 847 C CA . ASP A 1 103 ? -10.283 -10.717 -6.055 1.00 88.12 103 ASP A CA 1
ATOM 848 C C . ASP A 1 103 ? -10.493 -9.380 -5.329 1.00 88.12 103 ASP A C 1
ATOM 850 O O . ASP A 1 103 ? -11.546 -9.182 -4.724 1.00 88.12 103 ASP A O 1
ATOM 854 N N . VAL A 1 104 ? -9.515 -8.475 -5.395 1.00 88.56 104 VAL A N 1
ATOM 855 C CA . VAL A 1 104 ? -9.528 -7.156 -4.744 1.00 88.56 104 VAL A CA 1
ATOM 856 C C . VAL A 1 104 ? -9.368 -6.001 -5.740 1.00 88.56 104 VAL A C 1
ATOM 858 O O . VAL A 1 104 ? -9.185 -4.853 -5.336 1.00 88.56 104 VAL A O 1
ATOM 861 N N . GLN A 1 105 ? -9.449 -6.271 -7.045 1.00 88.12 105 GLN A N 1
ATOM 862 C CA . GLN A 1 105 ? -9.180 -5.278 -8.088 1.00 88.12 105 GLN A CA 1
ATOM 863 C C . GLN A 1 105 ? -10.165 -4.098 -8.053 1.00 88.12 105 GLN A C 1
ATOM 865 O O . GLN A 1 105 ? -9.754 -2.945 -8.183 1.00 88.12 105 GLN A O 1
ATOM 870 N N . ASP A 1 106 ? -11.453 -4.370 -7.821 1.00 87.81 106 ASP A N 1
ATOM 871 C CA . ASP A 1 106 ? -12.486 -3.332 -7.684 1.00 87.81 106 ASP A CA 1
ATOM 872 C C . ASP A 1 106 ? -12.206 -2.406 -6.487 1.00 87.81 106 ASP A C 1
ATOM 874 O O . ASP A 1 106 ? -12.396 -1.191 -6.565 1.00 87.81 106 ASP A O 1
ATOM 878 N N . ASP A 1 107 ? -11.717 -2.975 -5.385 1.00 89.12 107 ASP A N 1
ATOM 879 C CA . ASP A 1 107 ? -11.396 -2.242 -4.162 1.00 89.12 107 ASP A CA 1
ATOM 880 C C . ASP A 1 107 ? -10.145 -1.367 -4.346 1.00 89.12 107 ASP A C 1
ATOM 882 O O . ASP A 1 107 ? -10.112 -0.207 -3.927 1.00 89.12 107 ASP A O 1
ATOM 886 N N . ILE A 1 108 ? -9.129 -1.896 -5.035 1.00 88.44 108 ILE A N 1
ATOM 887 C CA . ILE A 1 108 ? -7.923 -1.161 -5.439 1.00 88.44 108 ILE A CA 1
ATOM 888 C C . ILE A 1 108 ? -8.286 0.007 -6.364 1.00 88.44 108 ILE A C 1
ATOM 890 O O . ILE A 1 108 ? -7.770 1.113 -6.191 1.00 88.44 108 ILE A O 1
ATOM 894 N N . TRP A 1 109 ? -9.191 -0.215 -7.322 1.00 88.12 109 TRP A N 1
ATOM 895 C CA . TRP A 1 109 ? -9.678 0.824 -8.225 1.00 88.12 109 TRP A CA 1
ATOM 896 C C . TRP A 1 109 ? -10.420 1.937 -7.476 1.00 88.12 109 TRP A C 1
ATOM 898 O O . TRP A 1 109 ? -10.124 3.118 -7.679 1.00 88.12 109 TRP A O 1
ATOM 908 N N . ASP A 1 110 ? -11.353 1.582 -6.587 1.00 87.25 110 ASP A N 1
ATOM 909 C CA . ASP A 1 110 ? -12.078 2.550 -5.756 1.00 87.25 110 ASP A CA 1
ATOM 910 C C . ASP A 1 110 ? -11.085 3.378 -4.907 1.00 87.25 110 ASP A C 1
ATOM 912 O O . ASP A 1 110 ? -11.202 4.604 -4.817 1.00 87.25 110 ASP A O 1
ATOM 916 N N . LEU A 1 111 ? -10.053 2.738 -4.347 1.00 85.69 111 LEU A N 1
ATOM 917 C CA . LEU A 1 111 ? -9.011 3.396 -3.556 1.00 85.69 111 LEU A CA 1
ATOM 918 C C . LEU A 1 111 ? -8.111 4.332 -4.358 1.00 85.69 111 LEU A C 1
ATOM 920 O O . LEU A 1 111 ? -7.845 5.446 -3.900 1.00 85.69 111 LEU A O 1
ATOM 924 N N . SER A 1 112 ? -7.662 3.938 -5.552 1.00 85.75 112 SER A N 1
ATOM 925 C CA . SER A 1 112 ? -6.774 4.789 -6.355 1.00 85.75 112 SER A CA 1
ATOM 926 C C . SER A 1 112 ? -7.432 6.130 -6.699 1.00 85.75 112 SER A C 1
ATOM 928 O O . SER A 1 112 ? -6.751 7.150 -6.773 1.00 85.75 112 SER A O 1
ATOM 930 N N . HIS A 1 113 ? -8.760 6.145 -6.851 1.00 83.25 113 HIS A N 1
ATOM 931 C CA . HIS A 1 113 ? -9.555 7.347 -7.126 1.00 83.25 113 HIS A CA 1
ATOM 932 C C . HIS A 1 113 ? -9.905 8.167 -5.876 1.00 83.25 113 HIS A C 1
ATOM 934 O O . HIS A 1 113 ? -10.255 9.340 -5.995 1.00 83.25 113 HIS A O 1
ATOM 940 N N . LEU A 1 114 ? -9.837 7.567 -4.684 1.00 80.38 114 LEU A N 1
ATOM 941 C CA . LEU A 1 114 ? -10.007 8.274 -3.411 1.00 80.38 114 LEU A CA 1
ATOM 942 C C . LEU A 1 114 ? -8.726 8.988 -2.977 1.00 80.38 114 LEU A C 1
ATOM 944 O O . LEU A 1 114 ? -8.800 10.050 -2.361 1.00 80.38 114 LEU A O 1
ATOM 948 N N . ILE A 1 115 ? -7.570 8.382 -3.257 1.00 73.94 115 ILE A N 1
ATOM 949 C CA . ILE A 1 115 ? -6.267 8.878 -2.804 1.00 73.94 115 ILE A CA 1
ATOM 950 C C . ILE A 1 115 ? -5.686 9.869 -3.810 1.00 73.94 115 ILE A C 1
ATOM 952 O O . ILE A 1 115 ? -5.191 10.910 -3.394 1.00 73.94 115 ILE A O 1
ATOM 956 N N . SER A 1 116 ? -5.793 9.593 -5.114 1.00 64.44 116 SER A N 1
ATOM 957 C CA . SER A 1 116 ? -5.339 10.531 -6.137 1.00 64.44 116 SER A CA 1
ATOM 958 C C . SER A 1 116 ? -6.373 11.653 -6.280 1.00 64.44 116 SER A C 1
ATOM 960 O O . SER A 1 116 ? -7.493 11.386 -6.730 1.00 64.44 116 SER A O 1
ATOM 962 N N . PRO A 1 117 ? -6.064 12.911 -5.905 1.00 51.53 117 PRO A N 1
ATOM 963 C CA . PRO A 1 117 ? -6.968 14.006 -6.203 1.00 51.53 117 PRO A CA 1
ATOM 964 C C . PRO A 1 117 ? -7.050 14.082 -7.723 1.00 51.53 117 PRO A C 1
ATOM 966 O O . PRO A 1 117 ? -6.029 14.275 -8.382 1.00 51.53 117 PRO A O 1
ATOM 969 N N . ALA A 1 118 ? -8.253 13.872 -8.270 1.00 41.53 118 ALA A N 1
ATOM 970 C CA . ALA A 1 118 ? -8.518 13.950 -9.699 1.00 41.53 118 ALA A CA 1
ATOM 971 C C . ALA A 1 118 ? -7.736 15.127 -10.286 1.00 41.53 118 ALA A C 1
ATOM 973 O O . ALA A 1 118 ? -7.952 16.274 -9.885 1.00 41.53 118 ALA A O 1
ATOM 974 N N . THR A 1 119 ? -6.787 14.814 -11.169 1.00 38.88 119 THR A N 1
ATOM 975 C CA . THR A 1 119 ? -5.990 15.793 -11.906 1.00 38.88 119 THR A CA 1
ATOM 976 C C . THR A 1 119 ? -6.925 16.892 -12.401 1.00 38.88 119 THR A C 1
ATOM 978 O O . THR A 1 119 ? -7.778 16.635 -13.253 1.00 38.88 119 THR A O 1
ATOM 981 N N . SER A 1 120 ? -6.818 18.077 -11.800 1.00 33.25 120 SER A N 1
ATOM 982 C CA . SER A 1 120 ? -7.435 19.307 -12.300 1.00 33.25 120 SER A CA 1
ATOM 983 C C . SER A 1 120 ? -6.490 19.973 -13.285 1.00 33.25 120 SER A C 1
ATOM 985 O O . SER A 1 120 ? -5.268 19.952 -13.013 1.00 33.25 120 SER A O 1
#

Foldseek 3Di:
DLQDWDWDQDPPNQKIWTFLVLLVVLLQLLVVCLVCVVVQVLCVVVPHDSVNSVVLSVLSVVQSVVDPDRPDIGIGRHDPSSLVVSLSSLVSLQVDDDPSCVVCNVVSVVVNPVSDPPDD